Protein AF-A0A423PMF6-F1 (afdb_monomer_lite)

Secondary structure (DSSP, 8-state):
-PPP-EEEEEEEE-TTS-EEEEEEETT--EEEEEE-TT--S----EE--S-HHHHHHHHHHHHHHHHHHT-

pLDDT: mean 75.71, std 11.46, range [44.03, 89.31]

Structure (mmCIF, N/CA/C/O backbone):
data_AF-A0A423PMF6-F1
#
_entry.id   AF-A0A423PMF6-F1
#
loop_
_atom_site.group_PDB
_atom_site.id
_atom_site.type_symbol
_atom_site.label_atom_id
_atom_site.label_alt_id
_atom_site.label_comp_id
_atom_site.label_asym_id
_atom_site.label_entity_id
_atom_site.label_seq_id
_atom_site.pdbx_PDB_ins_code
_atom_site.Cartn_x
_atom_site.Cartn_y
_atom_site.Cartn_z
_atom_site.occupancy
_atom_site.B_iso_or_equiv
_atom_site.auth_seq_id
_atom_site.auth_comp_id
_atom_site.auth_asym_id
_atom_site.auth_atom_id
_atom_site.pdbx_PDB_model_num
ATOM 1 N N . MET A 1 1 ? 12.543 -10.629 -18.340 1.00 44.03 1 MET A N 1
ATOM 2 C CA . MET A 1 1 ? 11.402 -10.412 -17.436 1.00 44.03 1 MET A CA 1
ATOM 3 C C . MET A 1 1 ? 10.852 -9.059 -17.825 1.00 44.03 1 MET A C 1
ATOM 5 O O . MET A 1 1 ? 11.634 -8.114 -17.818 1.00 44.03 1 MET A O 1
ATOM 9 N N . ALA A 1 2 ? 9.623 -8.996 -18.342 1.00 49.25 2 ALA A N 1
ATOM 10 C CA . ALA A 1 2 ? 8.969 -7.703 -18.517 1.00 49.25 2 ALA A CA 1
ATOM 11 C C . ALA A 1 2 ? 8.839 -7.088 -17.116 1.00 49.25 2 ALA A C 1
ATOM 13 O O . ALA A 1 2 ? 8.628 -7.827 -16.159 1.00 49.25 2 ALA A O 1
ATOM 14 N N . ALA A 1 3 ? 9.113 -5.795 -16.975 1.00 56.78 3 ALA A N 1
ATOM 15 C CA . ALA A 1 3 ? 8.761 -5.110 -15.741 1.00 56.78 3 ALA A CA 1
ATOM 16 C C . ALA A 1 3 ? 7.235 -5.019 -15.740 1.00 56.78 3 ALA A C 1
ATOM 18 O O . ALA A 1 3 ? 6.699 -4.501 -16.720 1.00 56.78 3 ALA A O 1
ATOM 19 N N . ASP A 1 4 ? 6.577 -5.559 -14.716 1.00 68.75 4 ASP A N 1
ATOM 20 C CA . ASP A 1 4 ? 5.122 -5.471 -14.580 1.00 68.75 4 ASP A CA 1
ATOM 21 C C . ASP A 1 4 ? 4.715 -3.999 -14.721 1.00 68.75 4 ASP A C 1
ATOM 23 O O . ASP A 1 4 ? 5.254 -3.116 -14.036 1.00 68.75 4 ASP A O 1
ATOM 27 N N . THR A 1 5 ? 3.854 -3.702 -15.697 1.00 83.00 5 THR A N 1
ATOM 28 C CA . THR A 1 5 ? 3.452 -2.323 -15.973 1.00 83.00 5 THR A CA 1
ATOM 29 C C . THR A 1 5 ? 2.555 -1.854 -14.835 1.00 83.00 5 THR A C 1
ATOM 31 O O . THR A 1 5 ? 1.448 -2.356 -14.667 1.00 83.00 5 THR A O 1
ATOM 34 N N . ILE A 1 6 ? 3.019 -0.878 -14.053 1.00 82.88 6 ILE A N 1
ATOM 35 C CA . ILE A 1 6 ? 2.220 -0.263 -12.986 1.00 82.88 6 ILE A CA 1
ATOM 36 C C . ILE A 1 6 ? 1.101 0.563 -13.627 1.00 82.88 6 ILE A C 1
ATOM 38 O O . ILE A 1 6 ? 1.381 1.485 -14.398 1.00 82.88 6 ILE A O 1
ATOM 42 N N . ILE A 1 7 ? -0.150 0.247 -13.291 1.00 87.88 7 ILE A N 1
ATOM 43 C CA . ILE A 1 7 ? -1.339 0.955 -13.787 1.00 87.88 7 ILE A CA 1
ATOM 44 C C . ILE A 1 7 ? -1.823 2.030 -12.816 1.00 87.88 7 ILE A C 1
ATOM 46 O O . ILE A 1 7 ? -2.433 3.004 -13.255 1.00 87.88 7 ILE A O 1
ATOM 50 N N . ASP A 1 8 ? -1.533 1.877 -11.521 1.00 86.12 8 ASP A N 1
ATOM 51 C CA . ASP A 1 8 ? -1.852 2.878 -10.507 1.00 86.12 8 ASP A CA 1
ATOM 52 C C . ASP A 1 8 ? -0.881 2.824 -9.321 1.00 86.12 8 ASP A C 1
ATOM 54 O O . ASP A 1 8 ? -0.261 1.792 -9.028 1.00 86.12 8 ASP A O 1
ATOM 58 N N . ARG A 1 9 ? -0.740 3.959 -8.639 1.00 88.00 9 ARG A N 1
ATOM 59 C CA . ARG A 1 9 ? 0.074 4.109 -7.435 1.00 88.00 9 ARG A CA 1
ATOM 60 C C . ARG A 1 9 ? -0.556 5.143 -6.521 1.00 88.00 9 ARG A C 1
ATOM 62 O O . ARG A 1 9 ? -0.851 6.249 -6.964 1.00 88.00 9 ARG A O 1
ATOM 69 N N . ASP A 1 10 ? -0.611 4.816 -5.239 1.00 88.75 10 ASP A N 1
ATOM 70 C CA . ASP A 1 10 ? -0.985 5.765 -4.199 1.00 88.75 10 ASP A CA 1
ATOM 71 C C . ASP A 1 10 ? -0.036 5.664 -3.004 1.00 88.75 10 ASP A C 1
ATOM 73 O O . ASP A 1 10 ? 0.561 4.612 -2.750 1.00 88.75 10 ASP A O 1
ATOM 77 N N . THR A 1 11 ? 0.108 6.767 -2.280 1.00 88.06 11 THR A N 1
ATOM 78 C CA . THR A 1 11 ? 0.958 6.856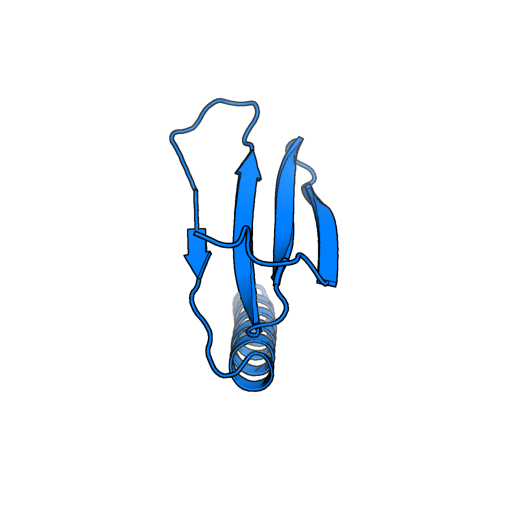 -1.096 1.00 88.06 11 THR A CA 1
ATOM 79 C C . THR A 1 11 ? 0.241 7.656 -0.018 1.00 88.06 11 THR A C 1
ATOM 81 O O . THR A 1 11 ? -0.227 8.764 -0.277 1.00 88.06 11 THR A O 1
ATOM 84 N N . PHE A 1 12 ? 0.210 7.132 1.207 1.00 88.00 12 PHE A N 1
ATOM 85 C CA . PHE A 1 12 ? -0.274 7.874 2.370 1.00 88.00 12 PHE A CA 1
ATOM 86 C C . PHE A 1 12 ? 0.726 7.804 3.524 1.00 88.00 12 PHE A C 1
ATOM 88 O O . PHE A 1 12 ? 1.461 6.831 3.667 1.00 88.00 12 PHE A O 1
ATOM 95 N N . GLU A 1 13 ? 0.746 8.852 4.342 1.00 87.06 13 GLU A N 1
ATOM 96 C CA . GLU A 1 13 ? 1.552 8.943 5.560 1.00 87.06 13 GLU A CA 1
ATOM 97 C C . GLU A 1 13 ? 0.613 8.893 6.767 1.00 87.06 13 GLU A C 1
ATOM 99 O O . GLU A 1 13 ? -0.419 9.572 6.790 1.00 87.06 13 GLU A O 1
ATOM 104 N N . ALA A 1 14 ? 0.933 8.041 7.735 1.00 82.19 14 ALA A N 1
ATOM 105 C CA . ALA A 1 14 ? 0.241 7.979 9.011 1.00 82.19 14 ALA A CA 1
ATOM 106 C C . ALA A 1 14 ? 0.709 9.112 9.944 1.00 82.19 14 ALA A C 1
ATOM 108 O O . ALA A 1 14 ? 1.731 9.752 9.714 1.00 82.19 14 ALA A O 1
ATOM 109 N N . GLU A 1 15 ? -0.051 9.390 11.008 1.00 81.94 15 GLU A N 1
ATOM 110 C CA . GLU A 1 15 ? 0.238 10.506 11.931 1.00 81.94 15 GLU A CA 1
ATOM 111 C C . GLU A 1 15 ? 1.584 10.371 12.668 1.00 81.94 15 GLU A C 1
ATOM 113 O O . GLU A 1 15 ? 2.123 11.366 13.152 1.00 81.94 15 GLU A O 1
ATOM 118 N N . ASP A 1 16 ? 2.118 9.155 12.755 1.00 80.12 16 ASP A N 1
ATOM 119 C CA . ASP A 1 16 ? 3.417 8.818 13.341 1.00 80.12 16 ASP A CA 1
ATOM 120 C C . ASP A 1 16 ? 4.588 8.933 12.347 1.00 80.12 16 ASP A C 1
ATOM 122 O O . ASP A 1 16 ? 5.737 8.733 12.730 1.00 80.12 16 ASP A O 1
ATOM 126 N N . GLY A 1 17 ? 4.321 9.319 11.095 1.00 81.88 17 GLY A N 1
ATOM 127 C CA . GLY A 1 17 ? 5.331 9.491 10.051 1.00 81.88 17 GLY A CA 1
ATOM 128 C C . GLY A 1 17 ? 5.628 8.227 9.243 1.00 81.88 17 GLY A C 1
ATOM 129 O O . GLY A 1 17 ? 6.481 8.278 8.356 1.00 81.88 17 GLY A O 1
ATOM 130 N N . VAL A 1 18 ? 4.932 7.112 9.496 1.00 83.12 18 VAL A N 1
ATOM 131 C CA . VAL A 1 18 ? 5.061 5.896 8.679 1.00 83.12 18 VAL A CA 1
ATOM 132 C C . VAL A 1 18 ? 4.422 6.119 7.310 1.00 83.12 18 VAL A C 1
ATOM 134 O O . VAL A 1 18 ? 3.252 6.497 7.207 1.00 83.12 18 VAL A O 1
ATOM 137 N N . GLN A 1 19 ? 5.167 5.844 6.241 1.00 84.81 19 GLN A N 1
ATOM 138 C CA . GLN A 1 19 ? 4.689 5.984 4.870 1.00 84.81 19 GLN A CA 1
ATOM 139 C C . GLN A 1 19 ? 4.311 4.629 4.267 1.00 84.81 19 GLN A C 1
ATOM 141 O O . GLN A 1 19 ? 5.088 3.681 4.264 1.00 84.81 19 GLN A O 1
ATOM 146 N N . PHE A 1 20 ? 3.126 4.560 3.671 1.00 84.44 20 PHE A N 1
ATOM 147 C CA . PHE A 1 20 ? 2.625 3.401 2.945 1.00 84.44 20 PHE A CA 1
ATOM 148 C C . PHE A 1 20 ? 2.542 3.743 1.464 1.00 84.44 20 PHE A C 1
ATOM 150 O O . PHE A 1 20 ? 1.887 4.713 1.093 1.00 84.44 20 PHE A O 1
ATOM 157 N N . SER A 1 21 ? 3.164 2.937 0.608 1.00 86.06 21 SER A N 1
ATOM 158 C CA . SER A 1 21 ? 3.105 3.075 -0.848 1.00 86.06 21 SER A CA 1
ATOM 159 C C . SER A 1 21 ? 2.497 1.827 -1.475 1.00 86.06 21 SER A C 1
ATOM 161 O O . SER A 1 21 ? 3.087 0.749 -1.435 1.00 86.06 21 SER A O 1
ATOM 163 N N . GLY A 1 22 ? 1.314 1.975 -2.063 1.00 86.19 22 GLY A N 1
ATOM 164 C CA . GLY A 1 22 ? 0.617 0.929 -2.800 1.00 86.19 22 GLY A CA 1
ATOM 165 C C . GLY A 1 22 ? 0.853 1.057 -4.302 1.00 86.19 22 GLY A C 1
ATOM 166 O O . GLY A 1 22 ? 0.798 2.153 -4.856 1.00 86.19 22 GLY A O 1
ATOM 167 N N . THR A 1 23 ? 1.086 -0.060 -4.984 1.00 86.38 23 THR A N 1
ATOM 168 C CA . THR A 1 23 ? 1.108 -0.126 -6.454 1.00 86.38 23 THR A CA 1
ATOM 169 C C . THR A 1 23 ? 0.253 -1.277 -6.943 1.00 86.38 23 THR A C 1
ATOM 171 O O . THR A 1 23 ? 0.230 -2.330 -6.305 1.00 86.38 23 THR A O 1
ATOM 174 N N . ILE A 1 24 ? -0.433 -1.060 -8.065 1.00 84.00 24 ILE A N 1
ATOM 175 C CA . ILE A 1 24 ? -1.207 -2.083 -8.768 1.00 84.00 24 ILE A CA 1
ATOM 176 C C . ILE A 1 24 ? -0.624 -2.229 -10.171 1.00 84.00 24 ILE A C 1
ATOM 178 O O . ILE A 1 24 ? -0.413 -1.220 -10.854 1.00 84.00 24 ILE A O 1
ATOM 182 N N . ASP A 1 25 ? -0.340 -3.460 -10.589 1.00 84.06 25 ASP A N 1
ATOM 183 C CA . ASP A 1 25 ? 0.093 -3.764 -11.954 1.00 84.06 25 ASP A CA 1
ATOM 184 C C . ASP A 1 25 ? -1.068 -4.189 -12.871 1.00 84.06 25 ASP A C 1
ATOM 186 O O . ASP A 1 25 ? -2.219 -4.320 -12.451 1.00 84.06 25 ASP A O 1
ATOM 190 N N . GLU A 1 26 ? -0.769 -4.353 -14.159 1.00 82.31 26 GLU A N 1
ATOM 191 C CA . GLU A 1 26 ? -1.743 -4.753 -15.180 1.00 82.31 26 GLU A CA 1
ATOM 192 C C . GLU A 1 26 ? -2.338 -6.156 -14.973 1.00 82.31 26 GLU A C 1
ATOM 194 O O . GLU A 1 26 ? -3.440 -6.422 -15.459 1.00 82.31 26 GLU A O 1
ATOM 199 N N . ASP A 1 27 ? -1.652 -7.014 -14.215 1.00 78.06 27 ASP A N 1
ATOM 200 C CA . ASP A 1 27 ? -2.104 -8.358 -13.847 1.00 78.06 27 ASP A CA 1
ATOM 201 C C . ASP A 1 27 ? -2.948 -8.356 -12.553 1.00 78.06 27 ASP A C 1
ATOM 203 O O . ASP A 1 27 ? -3.522 -9.379 -12.176 1.00 78.06 27 ASP A O 1
ATOM 207 N N . GLY A 1 28 ? -3.093 -7.198 -11.898 1.00 73.44 28 GLY A N 1
ATOM 208 C CA . GLY A 1 28 ? -3.884 -7.012 -10.682 1.00 73.44 28 GLY A CA 1
ATOM 209 C C . GLY A 1 28 ? -3.126 -7.298 -9.386 1.00 73.44 28 GLY A C 1
ATOM 210 O O . GLY A 1 28 ? -3.737 -7.286 -8.313 1.00 73.44 28 GLY A O 1
ATOM 211 N N . HIS A 1 29 ? -1.811 -7.521 -9.441 1.00 75.81 29 HIS A N 1
ATOM 212 C CA . HIS A 1 29 ? -1.012 -7.700 -8.236 1.00 75.81 29 HIS A CA 1
ATOM 213 C C . HIS A 1 29 ? -0.888 -6.385 -7.466 1.00 75.81 29 HIS A C 1
ATOM 215 O O . HIS A 1 29 ? -0.659 -5.323 -8.045 1.00 75.81 29 HIS A O 1
ATOM 221 N N . VAL A 1 30 ? -0.989 -6.471 -6.135 1.00 78.06 30 VAL A N 1
ATOM 222 C CA . VAL A 1 30 ? -0.900 -5.312 -5.240 1.00 78.06 30 VAL A CA 1
ATOM 223 C C . VAL A 1 30 ? 0.349 -5.407 -4.375 1.00 78.06 30 VAL A C 1
ATOM 225 O O . VAL A 1 30 ? 0.460 -6.254 -3.491 1.00 78.06 30 VAL A O 1
ATOM 228 N N . VAL A 1 31 ? 1.292 -4.492 -4.562 1.00 78.38 31 VAL A N 1
ATOM 229 C CA . VAL A 1 31 ? 2.456 -4.385 -3.671 1.00 78.38 31 VAL A CA 1
ATOM 230 C C . VAL A 1 31 ? 2.250 -3.204 -2.738 1.00 78.38 31 VAL A C 1
ATOM 232 O O . VAL A 1 31 ? 2.021 -2.095 -3.213 1.00 78.38 31 VAL A O 1
ATOM 235 N N . ILE A 1 32 ? 2.338 -3.448 -1.427 1.00 81.12 32 ILE A N 1
ATOM 236 C CA . ILE A 1 32 ? 2.327 -2.410 -0.395 1.00 81.12 32 ILE A CA 1
ATOM 237 C C . ILE A 1 32 ? 3.714 -2.380 0.247 1.00 81.12 32 ILE A C 1
ATOM 239 O O . ILE A 1 32 ? 4.132 -3.328 0.913 1.00 81.12 32 ILE A O 1
ATOM 243 N N . ASP A 1 33 ? 4.439 -1.295 0.011 1.00 79.69 33 ASP A N 1
ATOM 244 C CA . ASP A 1 33 ? 5.699 -1.003 0.679 1.00 79.69 33 ASP A CA 1
ATOM 245 C C . ASP A 1 33 ? 5.425 -0.079 1.873 1.00 79.69 33 ASP A C 1
ATOM 247 O O . ASP A 1 33 ? 4.645 0.866 1.763 1.00 79.69 33 ASP A O 1
ATOM 251 N N . VAL A 1 34 ? 6.047 -0.373 3.014 1.00 80.31 34 VAL A N 1
ATOM 252 C CA . VAL A 1 34 ? 5.943 0.424 4.242 1.00 80.31 34 VAL A CA 1
ATOM 253 C C . VAL A 1 34 ? 7.337 0.933 4.576 1.00 80.31 34 VAL A C 1
ATOM 255 O O . VAL A 1 34 ? 8.259 0.126 4.701 1.00 80.31 34 VAL A O 1
ATOM 258 N N . ASP A 1 35 ? 7.483 2.250 4.665 1.00 78.69 35 ASP A N 1
ATOM 259 C CA . ASP A 1 35 ? 8.712 2.936 5.053 1.00 78.69 35 ASP A CA 1
ATOM 260 C C . ASP A 1 35 ? 8.495 3.570 6.429 1.00 78.69 35 ASP A C 1
ATOM 262 O O . ASP A 1 35 ? 7.691 4.492 6.585 1.00 78.69 35 ASP A O 1
ATOM 266 N N . ASP A 1 36 ? 9.160 3.006 7.434 1.00 79.62 36 ASP A N 1
ATOM 267 C CA . ASP A 1 36 ? 9.066 3.438 8.824 1.00 79.62 36 ASP A CA 1
ATOM 268 C C . ASP A 1 36 ? 10.337 4.226 9.196 1.00 79.62 36 ASP A C 1
ATOM 270 O O . ASP A 1 36 ? 11.437 3.654 9.185 1.00 79.62 36 ASP A O 1
ATOM 274 N N . PRO A 1 37 ? 10.223 5.528 9.526 1.00 71.12 37 PRO A N 1
ATOM 275 C CA . PRO A 1 37 ? 11.373 6.379 9.815 1.00 71.12 37 PRO A CA 1
ATOM 276 C C . PRO A 1 37 ? 12.144 5.970 11.080 1.00 71.12 37 PRO A C 1
ATOM 278 O O . PRO A 1 37 ? 13.334 6.284 11.184 1.00 71.12 37 PRO A O 1
ATOM 281 N N . ASP A 1 38 ? 11.514 5.249 12.014 1.00 77.56 38 ASP A N 1
ATOM 282 C CA . ASP A 1 38 ? 12.151 4.756 13.240 1.00 77.56 38 ASP A C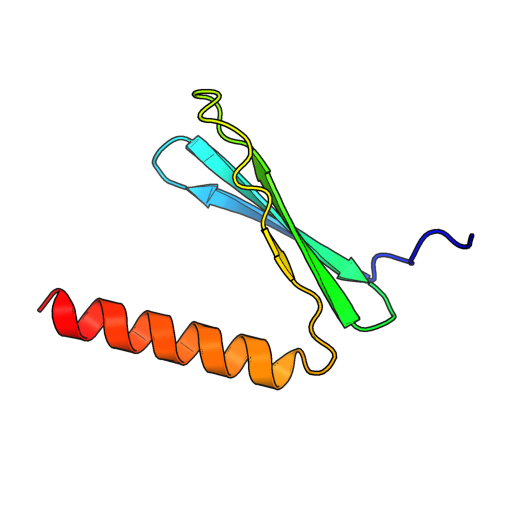A 1
ATOM 283 C C . ASP A 1 38 ? 12.914 3.441 13.018 1.00 77.56 38 ASP A C 1
ATOM 285 O O . ASP A 1 38 ? 13.575 2.922 13.926 1.00 77.56 38 ASP A O 1
ATOM 289 N N . ASN A 1 39 ? 12.933 2.952 11.772 1.00 62.53 39 ASN A N 1
ATOM 290 C CA . ASN A 1 39 ? 13.736 1.815 11.342 1.00 62.53 39 ASN A CA 1
ATOM 291 C C . ASN A 1 39 ? 13.375 0.524 12.117 1.00 62.53 39 ASN A C 1
ATOM 293 O O . ASN A 1 39 ? 14.215 -0.374 12.269 1.00 62.53 39 ASN A O 1
ATOM 297 N N . GLU A 1 40 ? 12.127 0.420 12.608 1.00 60.69 40 GLU A N 1
ATOM 298 C CA . GLU A 1 40 ? 11.545 -0.794 13.191 1.00 60.69 40 GLU A CA 1
ATOM 299 C C . GLU A 1 40 ? 11.314 -1.839 12.084 1.00 60.69 40 GLU A C 1
ATOM 301 O O . GLU A 1 40 ? 10.222 -2.034 11.570 1.00 60.69 40 GLU A O 1
ATOM 306 N N . VAL A 1 41 ? 12.412 -2.485 11.687 1.00 52.44 41 VAL A N 1
ATOM 307 C CA . VAL A 1 41 ? 12.530 -3.754 10.950 1.00 52.44 41 VAL A CA 1
ATOM 308 C C . VAL A 1 41 ? 11.340 -4.114 10.038 1.00 52.44 41 VAL A C 1
ATOM 310 O O . VAL A 1 41 ? 10.439 -4.848 10.435 1.00 52.44 41 VAL A O 1
ATOM 313 N N . ASP A 1 42 ? 11.430 -3.706 8.769 1.00 56.12 42 ASP A N 1
ATOM 314 C CA . ASP A 1 42 ? 10.863 -4.404 7.602 1.00 56.12 42 ASP A CA 1
ATOM 315 C C . ASP A 1 42 ? 9.409 -4.916 7.746 1.00 56.12 42 ASP A C 1
ATOM 317 O O . ASP A 1 42 ? 9.122 -6.099 7.537 1.00 56.12 42 ASP A O 1
ATOM 321 N N . ASN A 1 43 ? 8.436 -4.030 7.978 1.00 55.59 43 ASN A N 1
ATOM 322 C CA . ASN A 1 43 ? 7.016 -4.364 7.780 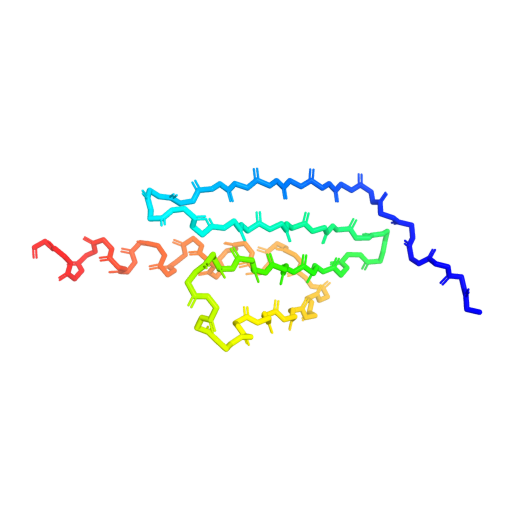1.00 55.59 43 ASN A CA 1
ATOM 323 C C . ASN A 1 43 ? 6.635 -4.350 6.287 1.00 55.59 43 ASN A C 1
ATOM 325 O O . ASN A 1 43 ? 5.663 -3.726 5.867 1.00 55.59 43 ASN A O 1
ATOM 329 N N . ARG A 1 44 ? 7.398 -5.052 5.443 1.00 54.44 44 ARG A N 1
ATOM 330 C CA . ARG A 1 44 ? 7.086 -5.171 4.017 1.00 54.44 44 ARG A CA 1
ATOM 331 C C . ARG A 1 44 ? 6.009 -6.232 3.800 1.00 54.44 44 ARG A C 1
ATOM 333 O O . ARG A 1 44 ? 6.298 -7.428 3.736 1.00 54.44 44 ARG A O 1
ATOM 340 N N . VAL A 1 45 ? 4.760 -5.799 3.649 1.00 63.94 45 VAL A N 1
ATOM 341 C CA . VAL A 1 45 ? 3.621 -6.688 3.384 1.00 63.94 45 VAL A CA 1
ATOM 342 C C . VAL A 1 45 ? 3.371 -6.781 1.878 1.00 63.94 45 VAL A C 1
ATOM 344 O O . VAL A 1 45 ? 2.722 -5.932 1.275 1.00 63.94 45 VAL A O 1
ATOM 347 N N . ARG A 1 46 ? 3.861 -7.854 1.245 1.00 64.69 46 ARG A N 1
ATOM 348 C CA . ARG A 1 46 ? 3.519 -8.165 -0.152 1.00 64.69 46 ARG A CA 1
ATOM 349 C C . ARG A 1 46 ? 2.279 -9.053 -0.206 1.00 64.69 46 ARG A C 1
ATOM 351 O O . ARG A 1 46 ? 2.300 -10.167 0.317 1.00 64.69 46 ARG A O 1
ATOM 358 N N . LEU A 1 47 ? 1.225 -8.578 -0.864 1.00 66.31 47 LEU A N 1
ATOM 359 C CA . LEU A 1 47 ? -0.037 -9.296 -1.015 1.00 66.31 47 LEU A CA 1
ATOM 360 C C . LEU A 1 47 ? -0.230 -9.679 -2.480 1.00 66.31 47 LEU A C 1
ATOM 362 O O . LEU A 1 47 ? -0.338 -8.829 -3.350 1.00 66.31 47 LEU A O 1
ATOM 366 N N . PHE A 1 48 ? -0.312 -10.971 -2.763 1.00 65.19 48 PHE A N 1
ATOM 367 C CA . PHE A 1 48 ? -0.760 -11.426 -4.075 1.00 65.19 48 PHE A CA 1
ATOM 368 C C . PHE A 1 48 ? -2.265 -11.651 -3.996 1.00 65.19 48 PHE A C 1
ATOM 370 O O . PHE A 1 48 ? -2.725 -12.460 -3.189 1.00 65.19 48 PHE A O 1
ATOM 377 N N . ALA A 1 49 ? -3.024 -10.894 -4.782 1.00 68.00 49 ALA A N 1
ATOM 378 C CA . ALA A 1 49 ? -4.470 -11.009 -4.845 1.00 68.00 49 ALA A CA 1
ATOM 379 C C . ALA A 1 49 ? -4.898 -11.166 -6.304 1.00 68.00 49 ALA A C 1
ATOM 381 O O . ALA A 1 49 ? -4.809 -10.221 -7.074 1.00 68.00 49 ALA A O 1
ATOM 382 N N . ASP A 1 50 ? -5.403 -12.349 -6.652 1.00 73.56 50 ASP A N 1
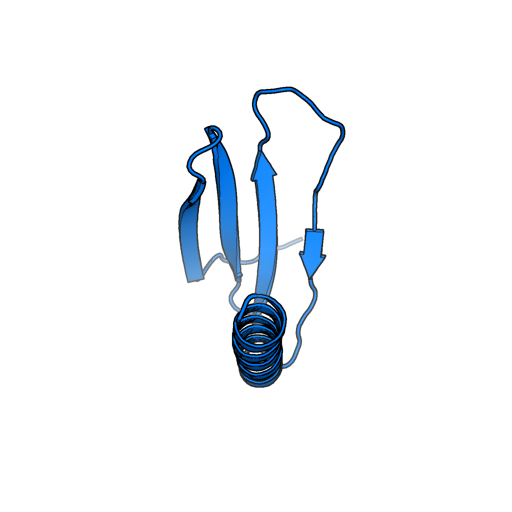ATOM 383 C CA . ASP A 1 50 ? -5.987 -12.611 -7.977 1.00 73.56 50 ASP A CA 1
ATOM 384 C C . ASP A 1 50 ? -7.403 -12.006 -8.109 1.00 73.56 50 ASP A C 1
ATOM 386 O O . ASP A 1 50 ? -7.948 -11.877 -9.203 1.00 73.56 50 ASP A O 1
ATOM 390 N N . ASP A 1 51 ? -8.019 -11.646 -6.975 1.00 76.06 51 ASP A N 1
ATOM 391 C CA . ASP A 1 51 ? -9.316 -10.9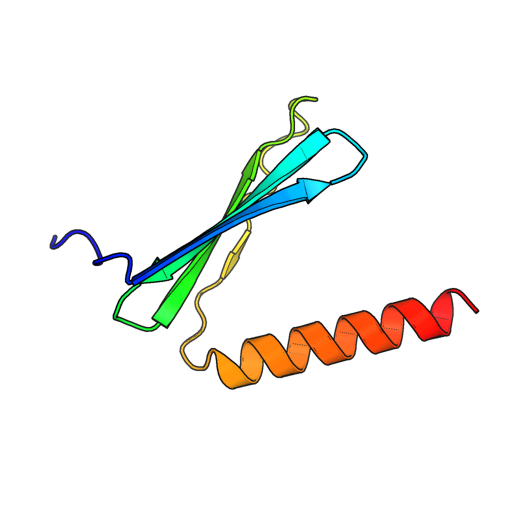71 -6.880 1.00 76.06 51 ASP A CA 1
ATOM 392 C C . ASP A 1 51 ? -9.205 -9.736 -5.974 1.00 76.06 51 ASP A C 1
ATOM 394 O O . ASP A 1 51 ? -9.382 -9.791 -4.749 1.00 76.06 51 ASP A O 1
ATOM 398 N N . LEU A 1 52 ? -8.922 -8.594 -6.601 1.00 74.56 52 LEU A N 1
ATOM 399 C CA . LEU A 1 52 ? -8.824 -7.301 -5.930 1.00 74.56 52 LEU A CA 1
ATOM 400 C C . LEU A 1 52 ? -10.144 -6.891 -5.253 1.00 74.56 52 LEU A C 1
ATOM 402 O O . LEU A 1 52 ? -10.131 -6.293 -4.176 1.00 74.56 52 LEU A O 1
ATOM 406 N N . GLY A 1 53 ? -11.292 -7.242 -5.841 1.00 80.19 53 GLY A N 1
ATOM 407 C CA . GLY A 1 53 ? -12.606 -6.939 -5.270 1.00 80.19 53 GLY A CA 1
ATOM 408 C C . GLY A 1 53 ? -12.836 -7.675 -3.950 1.00 80.19 53 GLY A C 1
ATOM 409 O O . GLY A 1 53 ? -13.301 -7.080 -2.972 1.00 80.19 53 GLY A O 1
ATOM 410 N N . GLY A 1 54 ? -12.443 -8.949 -3.896 1.00 81.62 54 GLY A N 1
ATOM 411 C CA . GLY A 1 54 ? -12.440 -9.756 -2.678 1.00 81.62 54 GLY A CA 1
ATOM 412 C C . GLY A 1 54 ? -11.516 -9.199 -1.591 1.00 81.62 54 GLY A C 1
ATOM 413 O O . GLY A 1 54 ? -11.927 -9.103 -0.430 1.00 81.62 54 GLY A O 1
ATOM 414 N N . LEU A 1 55 ? -10.302 -8.767 -1.961 1.00 80.12 55 LEU A N 1
ATOM 415 C CA . LEU A 1 55 ? -9.358 -8.128 -1.034 1.00 80.12 55 LEU A CA 1
ATOM 416 C C . LEU A 1 55 ? -9.952 -6.852 -0.420 1.00 80.12 55 LEU A C 1
ATOM 418 O O . LEU A 1 55 ? -9.966 -6.703 0.804 1.00 80.12 55 LEU A O 1
ATOM 422 N N . VAL A 1 56 ? -10.506 -5.961 -1.245 1.00 80.56 56 VAL A N 1
ATOM 423 C CA . VAL A 1 56 ? -11.149 -4.724 -0.774 1.00 80.56 56 VAL A CA 1
ATOM 424 C C . VAL A 1 56 ? -12.304 -5.037 0.182 1.00 80.56 56 VAL A C 1
ATOM 426 O O . VAL A 1 56 ? -12.400 -4.438 1.255 1.00 80.56 56 VAL A O 1
ATOM 429 N N . ALA A 1 57 ? -13.153 -6.013 -0.152 1.00 85.69 57 ALA A N 1
ATOM 430 C CA . ALA A 1 57 ? -14.266 -6.415 0.705 1.00 85.69 57 ALA A CA 1
ATOM 431 C C . ALA A 1 57 ? -13.799 -6.976 2.064 1.00 85.69 57 ALA A C 1
ATOM 433 O O . ALA A 1 57 ? -14.447 -6.740 3.090 1.00 85.69 57 ALA A O 1
ATOM 434 N N . MET A 1 58 ? -12.675 -7.701 2.094 1.00 85.50 58 MET A N 1
ATOM 435 C CA . MET A 1 58 ? -12.063 -8.180 3.335 1.00 85.50 58 MET A CA 1
ATOM 436 C C . MET A 1 58 ? -11.566 -7.014 4.199 1.00 85.50 58 MET A C 1
ATOM 438 O O . MET A 1 58 ? -11.901 -6.951 5.384 1.00 85.50 58 MET A O 1
ATOM 442 N N . LEU A 1 59 ? -10.819 -6.073 3.613 1.00 84.44 59 LEU A N 1
ATOM 443 C CA . LEU A 1 59 ? -10.268 -4.916 4.328 1.00 84.44 59 LEU A CA 1
ATOM 444 C C . LEU A 1 59 ? -11.374 -4.027 4.915 1.00 84.44 59 LEU A C 1
ATOM 446 O O . LEU A 1 59 ? -11.314 -3.652 6.086 1.00 84.44 59 LEU A O 1
ATOM 450 N N . GLN A 1 60 ? -12.443 -3.779 4.154 1.00 86.69 60 GLN A N 1
ATOM 451 C CA . GLN A 1 60 ? -13.618 -3.049 4.645 1.00 86.69 60 GLN A CA 1
ATOM 452 C C . GLN A 1 60 ? -14.280 -3.747 5.841 1.00 86.69 60 GLN A C 1
ATOM 454 O O . GLN A 1 60 ? -14.751 -3.085 6.769 1.00 86.69 60 GLN A O 1
ATOM 459 N N . ARG A 1 61 ? -14.315 -5.086 5.855 1.00 89.31 61 ARG A N 1
ATOM 460 C CA . ARG A 1 61 ? -14.866 -5.854 6.980 1.00 89.31 61 ARG A CA 1
ATOM 461 C C . ARG A 1 61 ? -13.980 -5.763 8.222 1.00 89.31 61 ARG A C 1
ATOM 463 O O . ARG A 1 61 ? -14.512 -5.647 9.327 1.00 89.31 61 ARG A O 1
ATOM 470 N N . PHE A 1 62 ? -12.656 -5.790 8.063 1.00 83.81 62 PHE A N 1
ATOM 471 C CA . PHE A 1 62 ? -11.737 -5.571 9.182 1.00 83.81 62 PHE A CA 1
ATOM 472 C C . PHE A 1 62 ? -11.910 -4.183 9.784 1.00 83.81 62 PHE A C 1
ATOM 474 O O . PHE A 1 62 ? -12.108 -4.081 10.992 1.00 83.81 62 PHE A O 1
ATOM 481 N N . GLN A 1 63 ? -11.977 -3.144 8.951 1.00 85.25 63 GLN A N 1
ATOM 482 C CA . GLN A 1 63 ? -12.218 -1.777 9.409 1.00 85.25 63 GLN A CA 1
ATOM 483 C C . GLN A 1 63 ? -13.509 -1.665 10.243 1.00 85.25 63 GLN A C 1
ATOM 485 O O . GLN A 1 63 ? -13.512 -1.057 11.312 1.00 85.25 63 GLN A O 1
ATOM 490 N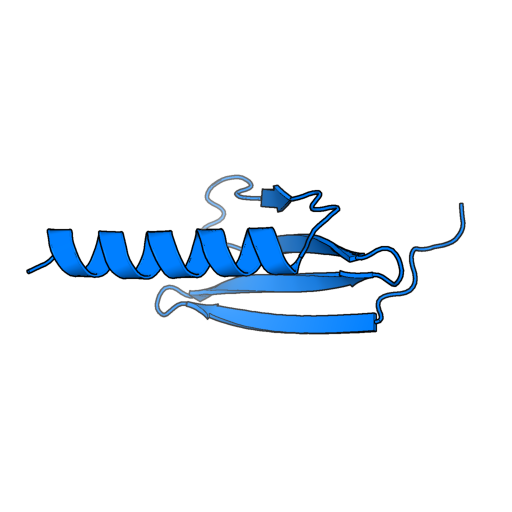 N . GLN A 1 64 ? -14.598 -2.299 9.794 1.00 82.00 64 GLN A N 1
ATOM 491 C CA . GLN A 1 64 ? -15.864 -2.332 10.538 1.00 82.00 64 GLN A CA 1
ATOM 492 C C . GLN A 1 64 ? -15.766 -3.092 11.866 1.00 82.00 64 GLN A C 1
ATOM 494 O O . GLN A 1 64 ? -16.483 -2.769 12.809 1.00 82.00 64 GLN A O 1
ATOM 499 N N . THR A 1 65 ? -14.911 -4.112 11.948 1.00 82.56 65 THR A N 1
ATOM 500 C CA . THR A 1 65 ? -14.730 -4.916 13.166 1.00 82.56 65 THR A CA 1
ATOM 501 C C . THR A 1 65 ? -13.916 -4.138 14.198 1.00 82.56 65 THR A C 1
ATOM 503 O O . THR A 1 65 ? -14.361 -3.993 15.332 1.00 82.56 65 THR A O 1
ATOM 506 N N . SER A 1 66 ? -12.808 -3.517 13.783 1.00 73.88 66 SER A N 1
ATOM 507 C CA . SER A 1 66 ? -11.970 -2.673 14.648 1.00 73.88 66 SER A CA 1
ATOM 508 C C . SER A 1 66 ? -12.732 -1.490 15.254 1.00 73.88 66 SER A C 1
ATOM 510 O O . SER A 1 66 ? -12.482 -1.119 16.395 1.00 73.88 66 SER A O 1
ATOM 512 N N . GLN A 1 67 ? -13.699 -0.920 14.528 1.00 69.94 67 GLN A N 1
ATOM 513 C CA . GLN A 1 67 ? -14.549 0.157 15.051 1.00 69.94 67 GLN A CA 1
ATOM 514 C C . GLN A 1 67 ? -15.576 -0.317 16.091 1.00 69.94 67 GLN A C 1
ATOM 516 O O . GLN A 1 67 ? -16.008 0.485 16.913 1.00 69.94 67 GLN A O 1
ATOM 521 N N . ARG A 1 68 ? -15.989 -1.593 16.066 1.00 67.00 68 ARG A N 1
ATOM 522 C CA . ARG A 1 68 ? -16.954 -2.148 17.035 1.00 67.00 68 ARG A CA 1
ATOM 523 C C . ARG A 1 68 ? -16.308 -2.496 18.369 1.00 67.00 68 ARG A C 1
ATOM 525 O O . ARG A 1 68 ? -16.964 -2.341 19.388 1.00 67.00 68 ARG A O 1
ATOM 532 N N . ASP A 1 69 ? -15.055 -2.938 18.354 1.00 60.88 69 ASP A N 1
ATOM 533 C CA . ASP A 1 69 ? -14.319 -3.298 19.573 1.00 60.88 69 ASP A CA 1
ATOM 534 C C . ASP A 1 69 ? -13.713 -2.077 20.295 1.00 60.88 69 ASP A C 1
ATOM 536 O O . ASP A 1 69 ? -13.299 -2.184 21.447 1.00 60.88 69 ASP A O 1
ATOM 540 N N . ALA A 1 70 ? -13.680 -0.909 19.643 1.00 55.50 70 ALA A N 1
ATOM 541 C CA . ALA A 1 70 ? -13.244 0.363 20.229 1.00 55.50 70 ALA A CA 1
ATOM 542 C C . ALA A 1 70 ? -14.387 1.182 20.878 1.00 55.50 70 ALA A C 1
ATOM 544 O O . ALA A 1 70 ? -14.138 2.297 21.343 1.00 55.50 70 ALA A O 1
ATOM 545 N N . GLY A 1 71 ? -15.625 0.665 20.864 1.00 48.69 71 GLY A N 1
ATOM 546 C CA . GLY A 1 71 ? -16.846 1.338 21.333 1.00 48.69 71 GLY A CA 1
ATOM 547 C C . GLY A 1 71 ? -17.415 0.796 22.637 1.00 48.69 71 GLY A C 1
ATOM 548 O O . GLY A 1 71 ? -17.243 -0.410 22.917 1.00 48.69 71 GLY A O 1
#

Radius of gyration: 14.39 Å; chains: 1; bounding box: 31×23×40 Å

Sequence (71 aa):
MAADTIIDRDTFEAEDGVQFSGTIDEDGHVVIDVDDPDNEVDNRVRLFADDLGGLVAMLQRFQQTSQRDAG

Foldseek 3Di:
DPDFAWPDKDWDADPQGKIWIWTAGPQGFIWIAIDDPVCPPDPGDGDGDNDPVVVVVVVVVVVVVVVVVVD

Organism: NCBI:txid1051139